Protein AF-A0A0S2MSF7-F1 (afdb_monomer_lite)

Structure (mmCIF, N/CA/C/O backbone):
data_AF-A0A0S2MSF7-F1
#
_entry.id   AF-A0A0S2MSF7-F1
#
loop_
_atom_site.group_PDB
_atom_site.id
_atom_site.type_symbol
_atom_site.label_atom_id
_atom_site.label_alt_id
_atom_site.label_comp_id
_atom_site.label_asym_id
_atom_site.label_entity_id
_atom_site.label_seq_id
_atom_site.pdbx_PDB_ins_code
_atom_site.Cartn_x
_atom_site.Cartn_y
_atom_site.Cartn_z
_atom_site.occupancy
_atom_site.B_iso_or_equiv
_atom_site.auth_seq_id
_atom_site.auth_comp_id
_atom_site.auth_asym_id
_a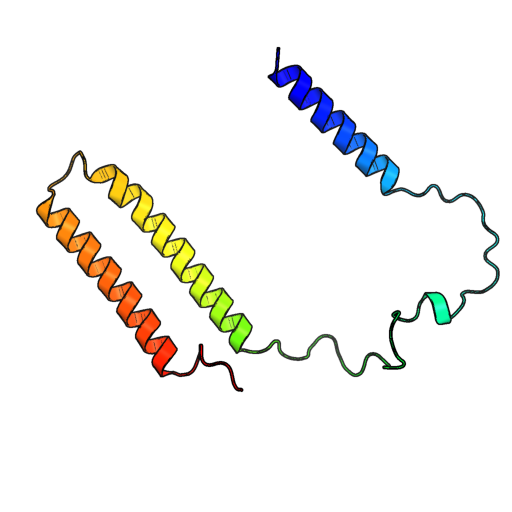tom_site.auth_atom_id
_atom_site.pdbx_PDB_model_num
ATOM 1 N N . MET A 1 1 ? 1.561 35.796 16.367 1.00 55.62 1 MET A N 1
ATOM 2 C CA . MET A 1 1 ? 2.509 36.550 15.513 1.00 55.62 1 MET A CA 1
ATOM 3 C C . MET A 1 1 ? 3.012 35.690 14.357 1.00 55.62 1 MET A C 1
ATOM 5 O O . MET A 1 1 ? 3.183 36.213 13.265 1.00 55.62 1 MET A O 1
ATOM 9 N N . ASP A 1 2 ? 3.163 34.381 14.556 1.00 64.19 2 ASP A N 1
ATOM 10 C CA . ASP A 1 2 ? 3.820 33.449 13.624 1.00 64.19 2 ASP A CA 1
ATOM 11 C C . ASP A 1 2 ? 3.113 33.283 12.276 1.00 64.19 2 ASP A C 1
ATOM 13 O O . ASP A 1 2 ? 3.766 33.242 11.239 1.00 64.19 2 ASP A O 1
ATOM 17 N N . ASN A 1 3 ? 1.777 33.284 12.258 1.00 58.38 3 ASN A N 1
ATOM 18 C CA . ASN A 1 3 ? 1.006 33.085 11.026 1.00 58.38 3 ASN A CA 1
ATOM 19 C C . ASN A 1 3 ? 1.194 34.246 10.022 1.00 58.38 3 ASN A C 1
ATOM 21 O O . ASN A 1 3 ? 1.330 34.032 8.823 1.00 58.38 3 ASN A O 1
ATOM 25 N N . TYR A 1 4 ? 1.325 35.485 10.512 1.00 72.56 4 TYR A N 1
ATOM 26 C CA . TYR A 1 4 ? 1.607 36.651 9.667 1.00 72.56 4 TYR A CA 1
ATOM 27 C C . TYR A 1 4 ? 3.016 36.599 9.056 1.00 72.56 4 TYR A C 1
ATOM 29 O O . TYR A 1 4 ? 3.185 36.906 7.878 1.00 72.56 4 TYR A O 1
ATOM 37 N N . TYR A 1 5 ? 4.022 36.162 9.822 1.00 70.44 5 TYR A N 1
ATOM 38 C CA . TYR A 1 5 ? 5.383 35.974 9.306 1.00 70.44 5 TYR A CA 1
ATOM 39 C C . TYR A 1 5 ? 5.466 34.818 8.306 1.00 70.44 5 TYR A C 1
ATOM 41 O O . TYR A 1 5 ? 6.174 34.933 7.306 1.00 70.44 5 TYR A O 1
ATOM 49 N N . LEU A 1 6 ? 4.702 33.745 8.525 1.00 69.25 6 LEU A N 1
ATOM 50 C CA . LEU A 1 6 ? 4.628 32.611 7.607 1.00 69.25 6 LEU A CA 1
ATOM 51 C C . LEU A 1 6 ? 3.996 33.017 6.268 1.00 69.25 6 LEU A C 1
ATOM 53 O O . LEU A 1 6 ? 4.569 32.753 5.212 1.00 69.25 6 LEU A O 1
ATOM 57 N N . ILE A 1 7 ? 2.875 33.745 6.309 1.00 71.06 7 ILE A N 1
ATOM 58 C CA . ILE A 1 7 ? 2.210 34.288 5.114 1.00 71.06 7 ILE A CA 1
ATOM 59 C C . ILE A 1 7 ? 3.130 35.279 4.387 1.00 71.06 7 ILE A C 1
ATOM 61 O O . ILE A 1 7 ? 3.256 35.223 3.164 1.00 71.06 7 ILE A O 1
ATOM 65 N N . LYS A 1 8 ? 3.837 36.147 5.122 1.00 73.50 8 LYS A N 1
ATOM 66 C CA . LYS A 1 8 ? 4.791 37.098 4.537 1.00 73.50 8 LYS A CA 1
ATOM 67 C C . LYS A 1 8 ? 5.964 36.382 3.853 1.00 73.50 8 LYS A C 1
ATOM 69 O O . LYS A 1 8 ? 6.317 36.751 2.738 1.00 73.50 8 LYS A O 1
ATOM 74 N N . ASN A 1 9 ? 6.515 35.329 4.460 1.00 70.56 9 ASN A N 1
ATOM 75 C CA . ASN A 1 9 ? 7.593 34.528 3.869 1.00 70.56 9 ASN A CA 1
ATOM 76 C C . ASN A 1 9 ? 7.138 33.730 2.638 1.00 70.56 9 ASN A C 1
ATOM 78 O O . ASN A 1 9 ? 7.893 33.624 1.672 1.00 70.56 9 ASN A O 1
ATOM 82 N N . LEU A 1 10 ? 5.905 33.215 2.631 1.00 76.31 10 LEU A N 1
ATOM 83 C CA . LEU A 1 10 ? 5.329 32.540 1.463 1.00 76.31 10 LEU A CA 1
ATOM 84 C C . LEU A 1 10 ? 5.124 33.505 0.292 1.00 76.31 10 LEU A C 1
ATOM 86 O O . LEU A 1 10 ? 5.506 33.187 -0.833 1.00 76.31 10 LEU A O 1
ATOM 90 N N . LEU A 1 11 ? 4.592 34.702 0.553 1.00 75.25 11 LEU A N 1
ATOM 91 C CA . LEU A 1 11 ? 4.407 35.725 -0.478 1.00 75.25 11 LEU A CA 1
ATOM 92 C C . LEU A 1 11 ? 5.744 36.223 -1.041 1.00 75.25 11 LEU A C 1
ATOM 94 O O . LEU A 1 11 ? 5.860 36.400 -2.252 1.00 75.25 11 LEU A O 1
ATOM 98 N N . ILE A 1 12 ? 6.762 36.389 -0.190 1.00 75.44 12 ILE A N 1
ATOM 99 C CA . ILE A 1 12 ? 8.116 36.769 -0.619 1.00 75.44 12 ILE A CA 1
ATOM 100 C C . ILE A 1 12 ? 8.741 35.671 -1.490 1.00 75.44 12 ILE A C 1
ATOM 102 O O . ILE A 1 12 ? 9.283 35.974 -2.552 1.00 75.44 12 ILE A O 1
ATOM 106 N N . ASN A 1 13 ? 8.627 34.397 -1.100 1.00 71.62 13 ASN A N 1
ATOM 107 C CA . ASN A 1 13 ? 9.138 33.287 -1.909 1.00 71.62 13 ASN A CA 1
ATOM 108 C C . ASN A 1 13 ? 8.404 33.153 -3.247 1.00 71.62 13 ASN A C 1
ATOM 110 O O . ASN A 1 13 ? 9.050 32.950 -4.273 1.00 71.62 13 ASN A O 1
ATOM 114 N N . TYR A 1 14 ? 7.083 33.330 -3.262 1.00 73.62 14 TYR A N 1
ATOM 115 C CA . TYR A 1 14 ? 6.297 33.312 -4.494 1.00 73.62 14 TYR A CA 1
ATOM 116 C C . TYR A 1 14 ? 6.706 34.447 -5.448 1.00 73.62 14 TYR A C 1
ATOM 118 O O . TYR A 1 14 ? 6.947 34.202 -6.630 1.00 73.62 14 TYR A O 1
ATOM 126 N N . TYR A 1 15 ? 6.880 35.671 -4.936 1.00 70.50 15 TYR A N 1
ATOM 127 C CA . TYR A 1 15 ? 7.348 36.813 -5.733 1.00 70.50 15 TYR A CA 1
ATOM 128 C C . TYR A 1 15 ? 8.786 36.645 -6.243 1.00 70.50 15 TYR A C 1
ATOM 130 O O . TYR A 1 15 ? 9.084 37.012 -7.382 1.00 70.50 15 TYR A O 1
ATOM 138 N N . ASN A 1 16 ? 9.678 36.073 -5.431 1.00 66.06 16 ASN A N 1
ATOM 139 C CA . ASN A 1 16 ? 11.051 35.783 -5.845 1.00 66.06 16 ASN A CA 1
ATOM 140 C C . ASN A 1 16 ? 11.093 34.701 -6.930 1.00 66.06 16 ASN A C 1
ATOM 142 O O . ASN A 1 16 ? 11.827 34.848 -7.904 1.00 66.06 16 ASN A O 1
ATOM 146 N N . CYS A 1 17 ? 10.264 33.661 -6.817 1.00 60.03 17 CYS A N 1
ATOM 147 C CA . CYS A 1 17 ? 10.162 32.603 -7.821 1.00 60.03 17 CYS A CA 1
ATOM 148 C C . CYS A 1 17 ? 9.533 33.113 -9.133 1.00 60.03 17 CYS A C 1
ATOM 150 O O . CYS A 1 17 ? 9.969 32.735 -10.220 1.00 60.03 17 CYS A O 1
ATOM 152 N N . TYR A 1 18 ? 8.568 34.036 -9.054 1.00 65.00 18 TYR A N 1
ATOM 153 C CA . TYR A 1 18 ? 7.987 34.688 -10.232 1.00 65.00 18 TYR A CA 1
ATOM 154 C C . TYR A 1 18 ? 9.013 35.556 -10.982 1.00 65.00 18 TYR A C 1
ATOM 156 O O . TYR A 1 18 ? 9.093 35.498 -12.207 1.00 65.00 18 TYR A O 1
ATOM 164 N N . ASN A 1 19 ? 9.854 36.306 -10.260 1.00 56.47 19 ASN A N 1
ATOM 165 C CA . ASN A 1 19 ? 10.929 37.098 -10.870 1.00 56.47 19 ASN A CA 1
ATOM 166 C C . ASN A 1 19 ? 12.079 36.241 -11.424 1.00 56.47 19 ASN A C 1
ATOM 168 O O . ASN A 1 19 ? 12.711 36.640 -12.398 1.00 56.47 19 ASN A O 1
ATOM 172 N N . TYR A 1 20 ? 12.334 35.057 -10.857 1.00 57.41 20 TYR A N 1
ATOM 173 C CA . TYR A 1 20 ? 13.366 34.143 -11.366 1.00 57.41 20 TYR A CA 1
ATOM 174 C C . TYR A 1 20 ? 12.963 33.451 -12.678 1.00 57.41 20 TYR A C 1
ATOM 176 O O . TYR A 1 20 ? 13.818 33.138 -13.503 1.00 57.41 20 TYR A O 1
ATOM 184 N N . ASN A 1 21 ? 11.661 33.237 -12.892 1.00 50.56 21 ASN A N 1
ATOM 185 C CA . ASN A 1 21 ? 11.132 32.529 -14.063 1.00 50.56 21 ASN A CA 1
ATOM 186 C C . ASN A 1 21 ? 10.785 33.439 -15.251 1.00 50.56 21 ASN A C 1
ATOM 188 O O . ASN A 1 21 ? 10.401 32.943 -16.310 1.00 50.56 21 ASN A O 1
ATOM 192 N N . HIS A 1 22 ? 10.946 34.756 -15.115 1.00 48.62 22 HIS A N 1
ATOM 193 C CA . HIS A 1 22 ? 10.801 35.691 -16.225 1.00 48.62 22 HIS A CA 1
ATOM 194 C C . HIS A 1 22 ? 12.147 36.370 -16.512 1.00 48.62 22 HIS A C 1
ATOM 196 O O . HIS A 1 22 ? 12.343 37.522 -16.116 1.00 48.62 22 HIS A O 1
ATOM 202 N N . PRO A 1 23 ? 13.090 35.702 -17.213 1.00 47.47 23 PRO A N 1
ATOM 203 C CA . PRO A 1 23 ? 14.260 36.388 -17.731 1.00 47.47 23 PRO A CA 1
ATOM 204 C C . PRO A 1 23 ? 13.752 37.481 -18.667 1.00 47.47 23 PRO A C 1
ATOM 206 O O . PRO A 1 23 ? 13.186 37.225 -19.735 1.00 47.47 23 PRO A O 1
ATOM 209 N N . SER A 1 24 ? 13.891 38.724 -18.220 1.00 43.03 24 SER A N 1
ATOM 210 C CA . SER A 1 24 ? 13.694 39.902 -19.038 1.00 43.03 24 SER A CA 1
ATOM 211 C C . SER A 1 24 ? 14.458 39.694 -20.344 1.00 43.03 24 SER A C 1
ATOM 213 O O . SER A 1 24 ? 15.676 39.535 -20.370 1.00 43.03 24 SER A O 1
ATOM 215 N N . LYS A 1 25 ? 13.700 39.651 -21.446 1.00 47.09 25 LYS A N 1
ATOM 216 C CA . LYS A 1 25 ? 14.182 39.829 -22.816 1.00 47.09 25 LYS A CA 1
ATOM 217 C C . LYS A 1 25 ? 15.000 41.119 -22.858 1.00 47.09 25 LYS A C 1
ATOM 219 O O . LYS A 1 25 ? 14.457 42.187 -23.125 1.00 47.09 25 LYS A O 1
ATOM 224 N N . PHE A 1 26 ? 16.292 41.030 -22.582 1.00 43.59 2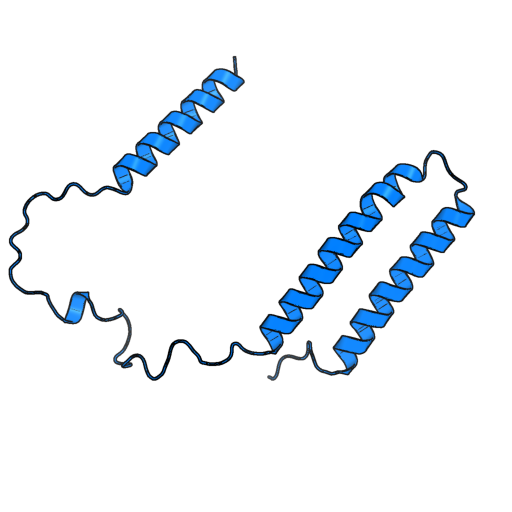6 PHE A N 1
ATOM 225 C CA . PHE A 1 26 ? 17.221 42.126 -22.777 1.00 43.59 26 PHE A CA 1
ATOM 226 C C . PHE A 1 26 ? 18.179 41.728 -23.895 1.00 43.59 26 PHE A C 1
ATOM 228 O O . PHE A 1 26 ? 18.851 40.704 -23.826 1.00 43.59 26 PHE A O 1
ATOM 235 N N . ASN A 1 27 ? 18.112 42.504 -24.976 1.00 39.22 27 ASN A N 1
ATOM 236 C CA . ASN A 1 27 ? 18.767 42.324 -26.268 1.00 39.22 27 ASN A CA 1
ATOM 237 C C . ASN A 1 27 ? 20.176 41.707 -26.194 1.00 39.22 27 ASN A C 1
ATOM 239 O O . ASN A 1 27 ? 21.166 42.427 -26.095 1.00 39.22 27 ASN A O 1
ATOM 243 N N . PHE A 1 28 ? 20.276 40.390 -26.376 1.00 40.09 28 PHE A N 1
ATOM 244 C CA . PHE A 1 28 ? 21.475 39.789 -26.948 1.00 40.09 28 PHE A CA 1
ATOM 245 C C . PHE A 1 28 ? 21.194 39.514 -28.421 1.00 40.09 28 PHE A C 1
ATOM 247 O O . PHE A 1 28 ? 20.166 38.941 -28.788 1.00 40.09 28 PHE A O 1
ATOM 254 N N . LYS A 1 29 ? 22.083 40.017 -29.269 1.00 35.25 29 LYS A N 1
ATOM 255 C CA . LYS A 1 29 ? 22.025 39.952 -30.726 1.00 35.25 29 LYS A CA 1
ATOM 256 C C . LYS A 1 29 ? 21.684 38.519 -31.161 1.00 35.25 29 LYS A C 1
ATOM 258 O O . LYS A 1 29 ? 22.448 37.596 -30.904 1.00 35.25 29 LYS A O 1
ATOM 263 N N . LYS A 1 30 ? 20.518 38.324 -31.792 1.00 49.66 30 LYS A N 1
ATOM 264 C CA . LYS A 1 30 ? 20.156 37.053 -32.437 1.00 49.66 30 LYS A CA 1
ATOM 265 C C . LYS A 1 30 ? 21.014 36.889 -33.685 1.00 49.66 30 LYS A C 1
ATOM 267 O O . LYS A 1 30 ? 20.584 37.213 -34.787 1.00 49.66 30 LYS A O 1
ATOM 272 N N . THR A 1 31 ? 22.240 36.431 -33.506 1.00 48.66 31 THR A N 1
ATOM 273 C CA . THR A 1 31 ? 23.076 35.943 -34.597 1.00 48.66 31 THR A CA 1
ATOM 274 C C . THR A 1 31 ? 23.259 34.456 -34.383 1.00 48.66 31 THR A C 1
ATOM 276 O O . THR A 1 31 ? 23.888 34.052 -33.415 1.00 48.66 31 THR A O 1
ATOM 279 N N . PHE A 1 32 ? 22.656 33.709 -35.307 1.00 48.75 32 PHE A N 1
ATOM 280 C CA . PHE A 1 32 ? 22.655 32.259 -35.447 1.00 48.75 32 PHE A CA 1
ATOM 281 C C . PHE A 1 32 ? 21.939 31.502 -34.325 1.00 48.75 32 PHE A C 1
ATOM 283 O O . PHE A 1 32 ? 22.384 31.390 -33.189 1.00 48.75 32 PHE A O 1
ATOM 290 N N . THR A 1 33 ? 20.781 30.948 -34.680 1.00 50.97 33 THR A N 1
ATOM 291 C CA . THR A 1 33 ? 20.273 29.723 -34.066 1.00 50.97 33 THR A CA 1
ATOM 292 C C . THR A 1 33 ? 21.350 28.652 -34.221 1.00 50.97 33 THR A C 1
ATOM 294 O O . THR A 1 33 ? 21.409 27.981 -35.251 1.00 50.97 33 THR A O 1
ATOM 297 N N . ASP A 1 34 ? 22.241 28.554 -33.237 1.00 52.47 34 ASP A N 1
ATOM 298 C CA . ASP A 1 34 ? 23.216 27.476 -33.159 1.00 52.47 34 ASP A CA 1
ATOM 299 C C . ASP A 1 34 ? 22.451 26.166 -33.004 1.00 52.47 34 ASP A C 1
ATOM 301 O O . ASP A 1 34 ? 21.788 25.923 -31.991 1.00 52.47 34 ASP A O 1
ATOM 305 N N . ARG A 1 35 ? 22.517 25.342 -34.051 1.00 57.19 35 ARG A N 1
ATOM 306 C CA . ARG A 1 35 ? 21.838 24.044 -34.163 1.00 57.19 35 ARG A CA 1
ATOM 307 C C . ARG A 1 35 ? 22.161 23.132 -32.973 1.00 57.19 35 ARG A C 1
ATOM 309 O O . ARG A 1 35 ? 21.290 22.404 -32.510 1.00 57.19 35 ARG A O 1
ATOM 316 N N . GLU A 1 36 ? 23.375 23.284 -32.451 1.00 54.62 36 GLU A N 1
ATOM 317 C CA . GLU A 1 36 ? 23.959 22.586 -31.302 1.00 54.62 36 GLU A CA 1
ATOM 318 C C . GLU A 1 36 ? 23.321 22.958 -29.950 1.00 54.62 36 GLU A C 1
ATOM 320 O O . GLU A 1 36 ? 23.437 22.214 -28.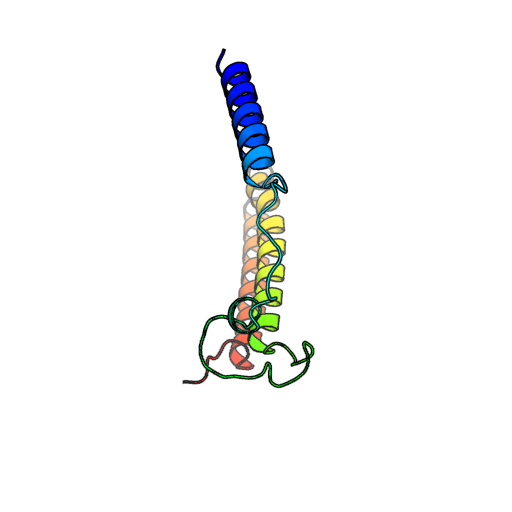981 1.00 54.62 36 GLU A O 1
ATOM 325 N N . LYS A 1 37 ? 22.648 24.115 -29.841 1.00 55.06 37 LYS A N 1
ATOM 326 C CA . LYS A 1 37 ? 22.037 24.572 -28.576 1.00 55.06 37 LYS A CA 1
ATOM 327 C C . LYS A 1 37 ? 20.561 24.188 -28.453 1.00 55.06 37 LYS A C 1
ATOM 329 O O . LYS A 1 37 ? 20.005 24.220 -27.359 1.00 55.06 37 LYS A O 1
ATOM 334 N N . SER A 1 38 ? 19.933 23.853 -29.580 1.00 58.88 38 SER A N 1
ATOM 335 C CA . SER A 1 38 ? 18.565 23.326 -29.669 1.00 58.88 38 SER A CA 1
ATOM 336 C C . SER A 1 38 ? 18.513 21.807 -29.836 1.00 58.88 38 SER A C 1
ATOM 338 O O . SER A 1 38 ? 17.427 21.233 -29.804 1.00 58.88 38 SER A O 1
ATOM 340 N N . SER A 1 39 ? 19.657 21.158 -30.053 1.00 59.84 39 SER A N 1
ATOM 341 C CA . SER A 1 39 ? 19.759 19.704 -30.015 1.00 59.84 39 SER A CA 1
ATOM 342 C C . SER A 1 39 ? 19.748 19.220 -28.562 1.00 59.84 39 SER A C 1
ATOM 344 O O . SER A 1 39 ? 20.354 19.872 -27.708 1.00 59.84 39 SER A O 1
ATOM 346 N N . PRO A 1 40 ? 19.084 18.093 -28.253 1.00 57.78 40 PRO A N 1
ATOM 347 C CA . PRO A 1 40 ? 19.180 17.481 -26.935 1.00 57.78 40 PRO A CA 1
ATOM 348 C C . PRO A 1 40 ? 20.654 17.241 -26.593 1.00 57.78 40 PRO A C 1
ATOM 350 O O . PRO A 1 40 ? 21.382 16.614 -27.363 1.00 57.78 40 PRO A O 1
ATOM 353 N N . PHE A 1 41 ? 21.105 17.770 -25.456 1.00 55.81 41 PHE A N 1
ATOM 354 C CA . PHE A 1 41 ? 22.436 17.480 -24.937 1.00 55.81 41 PHE A CA 1
ATOM 355 C C . PHE A 1 41 ? 22.432 16.060 -24.382 1.00 55.81 41 PHE A C 1
ATOM 357 O O . PHE A 1 41 ? 22.052 15.849 -23.239 1.00 55.81 41 PHE A O 1
ATOM 364 N N . GLU A 1 42 ? 22.768 15.102 -25.237 1.00 58.25 42 GLU A N 1
ATOM 365 C CA . GLU A 1 42 ? 23.766 14.057 -25.000 1.00 58.25 42 GLU A CA 1
ATOM 366 C C . GLU A 1 42 ? 23.669 13.012 -26.117 1.00 58.25 42 GLU A C 1
ATOM 368 O O . GLU A 1 42 ? 22.654 12.350 -26.300 1.00 58.25 42 GLU A O 1
ATOM 373 N N . CYS A 1 43 ? 24.781 12.884 -26.847 1.00 63.00 43 CYS A N 1
ATOM 374 C CA . CYS A 1 43 ? 25.108 11.796 -27.763 1.00 63.00 43 CYS A CA 1
ATOM 375 C C . CYS A 1 43 ? 24.129 11.580 -28.929 1.00 63.00 43 CYS A C 1
ATOM 377 O O . CYS A 1 43 ? 23.259 10.740 -28.814 1.00 63.00 43 CYS A O 1
ATOM 379 N N . GLY A 1 44 ? 24.316 12.281 -30.060 1.00 55.56 44 GLY A N 1
ATOM 380 C CA . GLY A 1 44 ? 24.150 11.781 -31.448 1.00 55.56 44 GLY A CA 1
ATOM 381 C C . GLY A 1 44 ? 22.937 10.925 -31.860 1.00 55.56 44 GLY A C 1
ATOM 382 O O . GLY A 1 44 ? 22.939 10.388 -32.966 1.00 55.56 44 GLY A O 1
ATOM 383 N N . PHE A 1 45 ? 21.919 10.770 -31.024 1.00 49.19 45 PHE A N 1
ATOM 384 C CA . PHE A 1 45 ? 20.706 10.037 -31.310 1.00 49.19 45 PHE A CA 1
ATOM 385 C C . PHE A 1 45 ? 19.697 11.052 -31.822 1.00 49.19 45 PHE A C 1
ATOM 387 O O . PHE A 1 45 ? 19.162 11.863 -31.065 1.00 49.19 45 PHE A O 1
ATOM 394 N N . ASP A 1 46 ? 19.411 10.995 -33.123 1.00 59.09 46 ASP A N 1
ATOM 395 C CA . ASP A 1 46 ? 18.148 11.525 -33.626 1.00 59.09 46 ASP A CA 1
ATOM 396 C C . ASP A 1 46 ? 17.022 10.955 -32.748 1.00 59.09 46 ASP A C 1
ATOM 398 O O . ASP A 1 46 ? 17.091 9.764 -32.415 1.00 59.09 46 ASP A O 1
ATOM 402 N N . PRO A 1 47 ? 15.997 11.740 -32.356 1.00 54.59 47 PRO A N 1
ATOM 403 C CA . PRO A 1 47 ? 14.849 11.218 -31.626 1.00 54.59 47 PRO A CA 1
ATOM 404 C C . PRO A 1 47 ? 14.158 10.180 -32.511 1.00 54.59 47 PRO A C 1
ATOM 406 O O . PRO A 1 47 ? 13.300 10.482 -33.345 1.00 54.59 47 PRO A O 1
ATOM 409 N N . LYS A 1 48 ? 14.603 8.931 -32.389 1.00 51.06 48 LYS A N 1
ATOM 410 C CA . LYS A 1 48 ? 14.144 7.844 -33.225 1.00 51.06 48 LYS A CA 1
ATOM 411 C C . LYS A 1 48 ? 12.788 7.444 -32.680 1.00 51.06 48 LYS A C 1
ATOM 413 O O . LYS A 1 48 ? 12.678 6.782 -31.655 1.00 51.06 48 LYS A O 1
ATOM 418 N N . SER A 1 49 ? 11.781 7.822 -33.457 1.00 53.72 49 SER A N 1
ATOM 419 C CA . SER A 1 49 ? 10.396 7.361 -33.428 1.00 53.72 49 SER A CA 1
ATOM 420 C C . SER A 1 49 ? 9.467 7.983 -32.375 1.00 53.72 49 SER A C 1
ATOM 422 O O . SER A 1 49 ? 9.806 8.187 -31.219 1.00 53.72 49 SER A O 1
ATOM 424 N N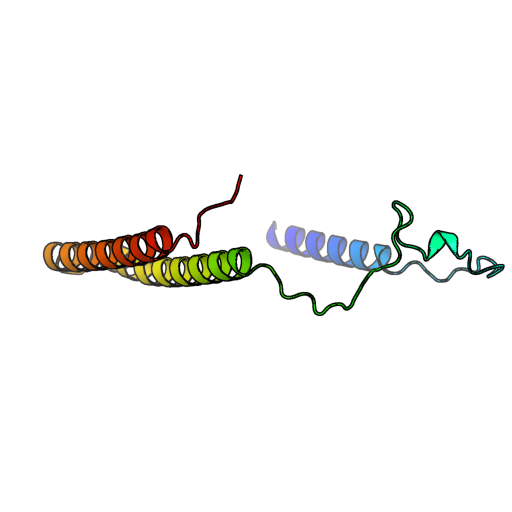 . SER A 1 50 ? 8.274 8.319 -32.876 1.00 62.06 50 SER A N 1
ATOM 425 C CA . SER A 1 50 ? 7.059 8.839 -32.238 1.00 62.06 50 SER A CA 1
ATOM 426 C C . SER A 1 50 ? 6.975 8.818 -30.707 1.00 62.06 50 SER A C 1
ATOM 428 O O . SER A 1 50 ? 7.171 7.776 -30.094 1.00 62.06 50 SER A O 1
ATOM 430 N N . ALA A 1 51 ? 6.417 9.886 -30.124 1.00 61.22 51 ALA A N 1
ATOM 431 C CA . ALA A 1 51 ? 5.930 9.972 -28.734 1.00 61.22 51 ALA A CA 1
ATOM 432 C C . ALA A 1 51 ? 4.797 8.971 -28.366 1.00 61.22 51 ALA A C 1
ATOM 434 O O . ALA A 1 51 ? 4.042 9.196 -27.426 1.00 61.22 51 ALA A O 1
ATOM 435 N N . ARG A 1 52 ? 4.629 7.896 -29.147 1.00 60.72 52 ARG A N 1
ATOM 436 C CA . ARG A 1 52 ? 3.595 6.858 -29.048 1.00 60.72 52 ARG A CA 1
ATOM 437 C C . ARG A 1 52 ? 4.186 5.455 -28.875 1.00 60.72 52 ARG A C 1
ATOM 439 O O . ARG A 1 52 ? 3.527 4.482 -29.230 1.00 60.72 52 ARG A O 1
ATOM 446 N N . LEU A 1 53 ? 5.419 5.321 -28.385 1.00 61.78 53 LEU A N 1
ATOM 447 C CA . LEU A 1 53 ? 5.856 4.006 -27.919 1.00 61.78 53 LEU A CA 1
ATOM 448 C C . LEU A 1 53 ? 4.990 3.629 -26.711 1.00 61.78 53 LEU A C 1
ATOM 450 O O . LEU A 1 53 ? 4.892 4.434 -25.781 1.00 61.78 53 LEU A O 1
ATOM 454 N N . PRO A 1 54 ? 4.318 2.464 -26.732 1.00 58.16 54 PRO A N 1
ATOM 455 C CA . PRO A 1 54 ? 3.519 2.041 -25.600 1.00 58.16 54 PRO A CA 1
ATOM 456 C C . PRO A 1 54 ? 4.448 1.929 -24.394 1.00 58.16 54 PRO A C 1
ATOM 458 O O . PRO A 1 54 ? 5.461 1.230 -24.422 1.00 58.16 54 PRO A O 1
ATOM 461 N N . PHE A 1 55 ? 4.115 2.689 -23.356 1.00 65.06 55 PHE A N 1
ATOM 462 C CA . PHE A 1 55 ? 4.743 2.593 -22.050 1.00 65.06 55 PHE A CA 1
ATOM 463 C C . PHE A 1 55 ? 4.722 1.131 -21.583 1.00 65.06 55 PHE A C 1
ATOM 465 O O . PHE A 1 55 ? 3.758 0.413 -21.856 1.00 65.06 55 PHE A O 1
ATOM 472 N N . SER A 1 56 ? 5.789 0.676 -20.917 1.00 78.56 56 SER A N 1
ATOM 473 C CA . SER A 1 56 ? 5.875 -0.716 -20.463 1.00 78.56 56 SER A CA 1
ATOM 474 C C . SER A 1 56 ? 4.671 -1.058 -19.583 1.00 78.56 56 SER A C 1
ATOM 476 O O . SER A 1 56 ? 4.378 -0.360 -18.609 1.00 78.56 56 SER A O 1
ATOM 478 N N . LEU A 1 57 ? 3.981 -2.148 -19.931 1.00 81.19 57 LEU A N 1
ATOM 479 C CA . LEU A 1 57 ? 2.796 -2.634 -19.219 1.00 81.19 57 LEU A CA 1
ATOM 480 C C . LEU A 1 57 ? 3.077 -2.888 -17.730 1.00 81.19 57 LEU A C 1
ATOM 482 O O . LEU A 1 57 ? 2.174 -2.746 -16.912 1.00 81.19 57 LEU A O 1
ATOM 486 N N . HIS A 1 58 ? 4.329 -3.176 -17.362 1.00 82.88 58 HIS A N 1
ATOM 487 C CA . HIS A 1 58 ? 4.734 -3.389 -15.970 1.00 82.88 58 HIS A CA 1
ATOM 488 C C . HIS A 1 58 ? 4.547 -2.127 -15.124 1.00 82.88 58 HIS A C 1
ATOM 490 O O . HIS A 1 58 ? 3.960 -2.173 -14.047 1.00 82.88 58 HIS A O 1
ATOM 496 N N . PHE A 1 59 ? 4.998 -0.972 -15.618 1.00 83.44 59 PHE A N 1
ATOM 497 C CA . PHE A 1 59 ? 4.856 0.282 -14.877 1.00 83.44 59 PHE A CA 1
ATOM 498 C C . PHE A 1 59 ? 3.395 0.727 -14.779 1.00 83.44 59 PHE A C 1
ATOM 500 O O . PHE A 1 59 ? 2.994 1.308 -13.772 1.00 83.44 59 PHE A O 1
ATOM 507 N N . PHE A 1 60 ? 2.590 0.433 -15.804 1.00 86.69 60 PHE A N 1
ATOM 508 C CA . PHE A 1 60 ? 1.147 0.652 -15.748 1.00 86.69 60 PHE A CA 1
ATOM 509 C C . PHE A 1 60 ? 0.498 -0.203 -14.652 1.00 86.69 60 PHE A C 1
ATOM 511 O O . PHE A 1 60 ? -0.287 0.309 -13.856 1.00 86.69 60 PHE A O 1
ATOM 518 N N . LEU A 1 61 ? 0.864 -1.481 -14.563 1.00 87.75 61 LEU A N 1
ATOM 519 C CA . LEU A 1 61 ? 0.280 -2.387 -13.584 1.00 87.75 61 LEU A CA 1
ATOM 520 C C . LEU A 1 61 ? 0.665 -2.028 -12.144 1.00 87.75 61 LEU A C 1
ATOM 522 O O . LEU A 1 61 ? -0.195 -2.018 -11.267 1.00 87.75 61 LEU A O 1
ATOM 526 N N . ILE A 1 62 ? 1.923 -1.638 -11.910 1.00 89.44 62 ILE A N 1
ATOM 527 C CA . ILE A 1 62 ? 2.375 -1.129 -10.605 1.00 89.44 62 ILE A CA 1
ATOM 528 C C . ILE A 1 62 ? 1.558 0.107 -10.195 1.00 89.44 62 ILE A C 1
ATOM 530 O O . ILE A 1 62 ? 1.159 0.215 -9.037 1.00 89.44 62 ILE A O 1
ATOM 534 N N . ALA A 1 63 ? 1.259 1.014 -11.133 1.00 91.44 63 ALA A N 1
ATOM 535 C CA . ALA A 1 63 ? 0.444 2.198 -10.854 1.00 91.44 63 ALA A CA 1
ATOM 536 C C . ALA A 1 63 ? -1.008 1.844 -10.490 1.00 91.44 63 ALA A C 1
ATOM 538 O O . ALA A 1 63 ? -1.571 2.443 -9.575 1.00 91.44 63 ALA A O 1
ATOM 539 N N . VAL A 1 64 ? -1.605 0.855 -11.163 1.00 91.81 64 VAL A N 1
ATOM 540 C CA . VAL A 1 64 ? -2.956 0.365 -10.839 1.00 91.81 64 VAL A CA 1
ATOM 541 C C . VAL A 1 64 ? -2.981 -0.308 -9.466 1.00 91.81 64 VAL A C 1
ATOM 543 O O . VAL A 1 64 ? -3.857 -0.005 -8.660 1.00 91.81 64 VAL A O 1
ATOM 546 N N . ILE A 1 65 ? -2.002 -1.165 -9.167 1.00 92.19 65 ILE A N 1
ATOM 547 C CA . ILE A 1 65 ? -1.875 -1.829 -7.862 1.00 92.19 65 ILE A CA 1
ATOM 548 C C . ILE A 1 65 ? -1.703 -0.789 -6.744 1.00 92.19 65 ILE A C 1
ATOM 550 O O . ILE A 1 65 ? -2.383 -0.870 -5.723 1.00 92.19 65 ILE A O 1
ATOM 554 N N . PHE A 1 66 ? -0.857 0.225 -6.949 1.00 92.12 66 PHE A N 1
ATOM 555 C CA . PHE A 1 66 ? -0.690 1.334 -6.005 1.00 92.12 66 PHE A CA 1
ATOM 556 C C . PHE A 1 66 ? -1.998 2.103 -5.776 1.00 92.12 66 PHE A C 1
ATOM 558 O O . PHE A 1 66 ? -2.356 2.361 -4.630 1.00 92.12 66 PHE A O 1
ATOM 565 N N . LEU A 1 67 ? -2.735 2.419 -6.846 1.00 94.38 67 LEU A N 1
ATOM 566 C CA . LEU A 1 67 ? -4.015 3.122 -6.754 1.00 94.38 67 LEU A CA 1
ATOM 567 C C . LEU A 1 67 ? -5.054 2.319 -5.964 1.00 94.38 67 LEU A C 1
ATOM 569 O O . LEU A 1 67 ? -5.758 2.885 -5.131 1.00 94.38 67 LEU A O 1
ATOM 573 N N . ILE A 1 68 ? -5.140 1.008 -6.204 1.00 94.25 68 ILE A N 1
ATOM 574 C CA . ILE A 1 68 ? -6.049 0.124 -5.465 1.00 94.25 68 ILE A CA 1
ATOM 575 C C . ILE A 1 68 ? -5.664 0.115 -3.984 1.00 94.25 68 ILE A C 1
ATOM 577 O O . ILE A 1 68 ? -6.512 0.376 -3.136 1.00 94.25 68 ILE A O 1
ATOM 581 N N . PHE A 1 69 ? -4.389 -0.106 -3.657 1.00 93.62 69 PHE A N 1
ATOM 582 C CA . PHE A 1 69 ? -3.957 -0.117 -2.260 1.00 93.62 69 PHE A CA 1
ATOM 583 C C . PHE A 1 69 ? -4.188 1.214 -1.538 1.00 93.62 69 PHE A C 1
ATOM 585 O O . PHE A 1 69 ? -4.578 1.199 -0.373 1.00 93.62 69 PHE A O 1
ATOM 592 N N . ASP A 1 70 ? -4.000 2.353 -2.202 1.00 95.00 70 ASP A N 1
ATOM 593 C CA . ASP A 1 70 ? -4.239 3.674 -1.606 1.00 95.00 70 ASP A CA 1
ATOM 594 C C . ASP A 1 70 ? -5.725 3.896 -1.254 1.00 95.00 70 ASP A C 1
ATOM 596 O O . ASP A 1 70 ? -6.073 4.350 -0.155 1.00 95.00 70 ASP A O 1
ATOM 600 N N . VAL A 1 71 ? -6.631 3.478 -2.146 1.00 95.75 71 VAL A N 1
ATOM 601 C CA . VAL A 1 71 ? -8.083 3.510 -1.896 1.00 95.75 71 VAL A CA 1
ATOM 602 C C . VAL A 1 71 ? -8.464 2.600 -0.724 1.00 95.75 71 VAL A C 1
ATOM 604 O O . VAL A 1 71 ? -9.235 3.001 0.150 1.00 95.75 71 VAL A O 1
ATOM 607 N N . GLU A 1 72 ? -7.895 1.400 -0.658 1.00 93.69 72 GLU A N 1
ATOM 608 C CA . GLU A 1 72 ? -8.228 0.409 0.371 1.00 93.69 72 GLU A CA 1
ATOM 609 C C . GLU A 1 72 ? -7.717 0.829 1.763 1.00 93.69 72 GLU A C 1
ATOM 611 O O . GLU A 1 72 ? -8.420 0.672 2.767 1.00 93.69 72 GLU A O 1
ATOM 616 N N . ILE A 1 73 ? -6.536 1.454 1.848 1.00 93.00 73 ILE A N 1
ATOM 617 C CA . ILE A 1 73 ? -6.038 2.047 3.102 1.00 93.00 73 ILE A CA 1
ATOM 618 C C . ILE A 1 73 ? -6.918 3.221 3.544 1.00 93.00 73 ILE A C 1
ATOM 620 O O . ILE A 1 73 ? -7.222 3.353 4.736 1.00 93.00 73 ILE A O 1
ATOM 624 N N . THR A 1 74 ? -7.385 4.042 2.602 1.00 94.69 74 THR A N 1
ATOM 625 C CA . THR A 1 74 ? -8.311 5.142 2.906 1.00 94.69 74 THR A CA 1
ATOM 626 C C . THR A 1 74 ? -9.630 4.626 3.496 1.00 94.69 74 THR A C 1
ATOM 628 O O . THR A 1 74 ? -10.168 5.242 4.418 1.00 94.69 74 THR A O 1
ATOM 631 N N . LEU A 1 75 ? -10.126 3.472 3.035 1.00 91.75 75 LEU A N 1
ATOM 632 C CA . LEU A 1 75 ? -11.314 2.806 3.588 1.00 91.75 75 LEU A CA 1
ATOM 633 C C . LEU A 1 75 ? -11.068 2.185 4.975 1.00 91.75 75 LEU A C 1
ATOM 635 O O . LEU A 1 75 ? -11.968 2.195 5.819 1.00 91.75 75 LEU A O 1
ATOM 639 N N . LEU A 1 76 ? -9.855 1.699 5.254 1.00 91.81 76 LEU A N 1
ATOM 640 C CA . LEU A 1 76 ? -9.488 1.152 6.568 1.00 91.81 76 LEU A CA 1
ATOM 641 C C . LEU A 1 76 ? -9.391 2.217 7.671 1.00 91.81 76 LEU A C 1
ATOM 643 O O . LEU A 1 76 ? -9.659 1.923 8.839 1.00 91.81 76 LEU A O 1
ATOM 647 N N . PHE A 1 77 ? -9.045 3.458 7.333 1.00 90.12 77 PHE A N 1
ATOM 648 C CA . PHE A 1 77 ? -8.877 4.536 8.312 1.00 90.12 77 PHE A CA 1
ATOM 649 C C . PHE A 1 77 ? -10.137 4.849 9.159 1.00 90.12 77 PHE A C 1
ATOM 651 O O . PHE A 1 77 ? -10.051 4.802 10.392 1.00 90.12 77 PHE A O 1
ATOM 658 N N . PRO A 1 78 ? -11.324 5.128 8.576 1.00 86.50 78 PRO A N 1
ATOM 659 C CA . PRO A 1 78 ? -12.544 5.400 9.346 1.00 86.50 78 PRO A CA 1
ATOM 660 C C . PRO A 1 78 ? -13.039 4.180 10.127 1.00 86.50 78 PRO A C 1
ATOM 662 O O . PRO A 1 78 ? -13.633 4.326 11.200 1.00 86.50 78 PRO A O 1
ATOM 665 N N . ILE A 1 79 ? -12.760 2.979 9.611 1.00 85.25 79 ILE A N 1
ATOM 666 C CA . ILE A 1 79 ? -13.019 1.721 10.302 1.00 85.25 79 ILE A CA 1
ATOM 667 C C . ILE A 1 79 ? -12.245 1.765 11.625 1.00 85.25 79 ILE A C 1
ATOM 669 O O . ILE A 1 79 ? -12.884 1.761 12.678 1.00 85.25 79 ILE A O 1
ATOM 673 N N . ILE A 1 80 ? -10.914 1.923 11.621 1.00 85.81 80 ILE A N 1
ATOM 674 C CA . ILE A 1 80 ? -10.074 1.927 12.843 1.00 85.81 80 ILE A CA 1
ATOM 675 C C . ILE A 1 80 ? -10.555 2.946 13.893 1.00 85.81 80 ILE A C 1
ATOM 677 O O . ILE A 1 80 ? -10.578 2.653 15.091 1.00 85.81 80 ILE A O 1
ATOM 681 N N . LEU 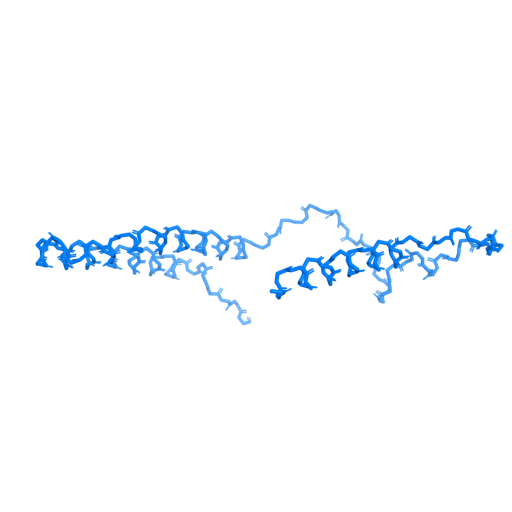A 1 81 ? -10.991 4.130 13.460 1.00 86.62 81 LEU A N 1
ATOM 682 C CA . LEU A 1 81 ? -11.532 5.155 14.361 1.00 86.62 81 LEU A CA 1
ATOM 683 C C . LEU A 1 81 ? -12.828 4.713 15.070 1.00 86.62 81 LEU A C 1
ATOM 685 O O . LEU A 1 81 ? -13.084 5.128 16.203 1.00 86.62 81 LEU A O 1
ATOM 689 N N . SER A 1 82 ? -13.611 3.833 14.444 1.00 84.56 82 SER A N 1
ATOM 690 C CA . SER A 1 82 ? -14.910 3.341 14.930 1.00 84.56 82 SER A CA 1
ATOM 691 C C . SER A 1 82 ? -14.811 2.136 15.886 1.00 84.56 82 SER A C 1
ATOM 693 O O . SER A 1 82 ? -15.831 1.660 16.393 1.00 84.56 82 SER A O 1
ATOM 695 N N . ILE A 1 83 ? -13.597 1.657 16.198 1.00 81.00 83 ILE A N 1
ATOM 696 C CA . ILE A 1 83 ? -13.361 0.540 17.141 1.00 81.00 83 ILE A CA 1
ATOM 697 C C . ILE A 1 83 ? -13.901 0.859 18.538 1.00 81.00 83 ILE A C 1
ATOM 699 O O . ILE A 1 83 ? -14.374 -0.023 19.249 1.00 81.00 83 ILE A O 1
ATOM 703 N N . LYS A 1 84 ? -13.842 2.131 18.947 1.00 75.88 84 LYS A N 1
ATOM 704 C CA . LYS A 1 84 ? -14.173 2.542 20.319 1.00 75.88 84 LYS A CA 1
ATOM 705 C C . LYS A 1 84 ? -15.659 2.429 20.663 1.00 75.88 84 LYS A C 1
ATOM 707 O O . LYS A 1 84 ? -15.992 2.426 21.842 1.00 75.88 84 LYS A O 1
ATOM 712 N N . THR A 1 85 ? -16.542 2.384 19.667 1.00 77.69 85 THR A N 1
ATOM 713 C CA . THR A 1 85 ? -17.997 2.496 19.863 1.00 77.69 85 THR A CA 1
ATOM 714 C C . THR A 1 85 ? -18.769 1.235 19.485 1.00 77.69 85 THR A C 1
ATOM 716 O O . THR A 1 85 ? -19.953 1.139 19.798 1.00 77.69 85 THR A O 1
ATOM 719 N N . SER A 1 86 ? -18.132 0.272 18.817 1.00 78.62 86 SER A N 1
ATOM 720 C CA . SER A 1 86 ? -18.792 -0.883 18.202 1.00 78.62 86 SER A CA 1
ATOM 721 C C . SER A 1 86 ? -18.336 -2.222 18.799 1.00 78.62 86 SER A C 1
ATOM 723 O O . SER A 1 86 ? -17.396 -2.289 19.590 1.00 78.62 86 SER A O 1
ATOM 725 N N . ASN A 1 87 ? -19.027 -3.313 18.441 1.00 85.06 87 ASN A N 1
ATOM 726 C CA . ASN A 1 87 ? -18.664 -4.663 18.875 1.00 85.06 87 ASN A CA 1
ATOM 727 C C . ASN A 1 87 ? -17.271 -5.050 18.357 1.00 85.06 87 ASN A C 1
ATOM 729 O O . ASN A 1 87 ? -17.096 -5.328 17.170 1.00 85.06 87 ASN A O 1
ATOM 733 N N . ILE A 1 88 ? -16.311 -5.150 19.278 1.00 84.69 88 ILE A N 1
ATOM 734 C CA . ILE A 1 88 ? -14.906 -5.485 19.004 1.00 84.69 88 ILE A CA 1
ATOM 735 C C . ILE A 1 88 ? -14.760 -6.776 18.182 1.00 84.69 88 ILE A C 1
ATOM 737 O O . ILE A 1 88 ? -13.967 -6.826 17.247 1.00 84.69 88 ILE A O 1
ATOM 741 N N . THR A 1 89 ? -15.542 -7.816 18.478 1.00 86.81 89 THR A N 1
ATOM 742 C CA . THR A 1 89 ? -15.455 -9.114 17.786 1.00 86.81 89 THR A CA 1
ATOM 743 C C . THR A 1 89 ? -15.902 -9.042 16.327 1.00 86.81 89 THR A C 1
ATOM 745 O O . THR A 1 89 ? -15.190 -9.518 15.446 1.00 86.81 89 THR A O 1
ATOM 748 N N . ALA A 1 90 ? -17.047 -8.412 16.054 1.00 86.88 90 ALA A N 1
ATOM 749 C CA . ALA A 1 90 ? -17.546 -8.211 14.693 1.00 86.88 90 ALA A CA 1
ATOM 750 C C . ALA A 1 90 ? -16.563 -7.372 13.868 1.00 86.88 90 ALA A C 1
ATOM 752 O O . ALA A 1 90 ? -16.288 -7.671 12.708 1.00 86.88 90 ALA A O 1
ATOM 753 N N . PHE A 1 91 ? -15.977 -6.364 14.505 1.00 88.19 91 PHE A N 1
ATOM 754 C CA . PHE A 1 91 ? -14.992 -5.495 13.897 1.00 88.19 91 PHE A CA 1
ATOM 755 C C . PHE A 1 91 ? -13.702 -6.239 13.510 1.00 88.19 91 PHE A C 1
ATOM 757 O O . PHE A 1 91 ? -13.210 -6.084 12.392 1.00 88.19 91 PHE A O 1
ATOM 764 N N . PHE A 1 92 ? -13.186 -7.099 14.396 1.00 88.75 92 PHE A N 1
ATOM 765 C CA . PHE A 1 92 ? -12.036 -7.956 14.092 1.00 88.75 92 PHE A CA 1
ATOM 766 C C . PHE A 1 92 ? -12.302 -8.892 12.911 1.00 88.75 92 PHE A C 1
ATOM 768 O O . PHE A 1 92 ? -11.419 -9.064 12.075 1.00 88.75 92 PHE A O 1
ATOM 775 N N . ILE A 1 93 ? -13.506 -9.462 12.809 1.00 91.31 93 ILE A N 1
ATOM 776 C CA . ILE A 1 93 ? -13.877 -10.326 11.679 1.00 91.31 93 ILE A CA 1
ATOM 777 C C . ILE A 1 93 ? -13.859 -9.528 10.371 1.00 91.31 93 ILE A C 1
ATOM 779 O O . ILE A 1 93 ? -13.242 -9.974 9.407 1.00 91.31 93 ILE A O 1
ATOM 783 N N . VAL A 1 94 ? -14.468 -8.337 10.348 1.00 91.38 94 VAL A N 1
ATOM 784 C CA . VAL A 1 94 ? -14.491 -7.474 9.153 1.00 91.38 94 VAL A CA 1
ATOM 785 C C . VAL A 1 94 ? -13.072 -7.092 8.729 1.00 91.38 94 VAL A C 1
ATOM 787 O O . VAL A 1 94 ? -12.710 -7.310 7.573 1.00 91.38 94 VAL A O 1
ATOM 790 N N . LEU A 1 95 ? -12.238 -6.617 9.661 1.00 91.31 95 LEU A N 1
ATOM 791 C CA . LEU A 1 95 ? -10.829 -6.312 9.388 1.00 91.31 95 LEU A CA 1
ATOM 792 C C . LEU A 1 95 ? -10.085 -7.514 8.799 1.00 91.31 95 LEU A C 1
ATOM 794 O O . LEU A 1 95 ? -9.375 -7.380 7.807 1.00 91.31 95 LEU A O 1
ATOM 798 N N . LEU A 1 96 ? -10.255 -8.693 9.394 1.00 92.31 96 LEU A N 1
ATOM 799 C CA . LEU A 1 96 ? -9.540 -9.894 8.978 1.00 92.31 96 LEU A CA 1
ATOM 800 C C . LEU A 1 96 ? -9.986 -10.351 7.583 1.00 92.31 96 LEU A C 1
ATOM 802 O O . LEU A 1 96 ? -9.139 -10.666 6.748 1.00 92.31 96 LEU A O 1
ATOM 806 N N . THR A 1 97 ? -11.289 -10.309 7.289 1.00 92.94 97 THR A N 1
ATOM 807 C CA . THR A 1 97 ? -11.795 -10.593 5.936 1.00 92.94 97 THR A CA 1
ATOM 808 C C . THR A 1 97 ? -11.254 -9.610 4.901 1.00 92.94 97 THR A C 1
ATOM 810 O O . THR A 1 97 ? -10.850 -10.029 3.819 1.00 92.94 97 THR A O 1
ATOM 813 N N . PHE A 1 98 ? -11.162 -8.327 5.251 1.00 92.19 98 PHE A N 1
ATOM 814 C CA . PHE A 1 98 ? -10.657 -7.285 4.363 1.00 92.19 98 PHE A CA 1
ATOM 815 C C . PHE A 1 98 ? -9.169 -7.480 4.034 1.00 92.19 98 PHE A C 1
ATOM 817 O O . PHE A 1 98 ? -8.775 -7.455 2.870 1.00 92.19 98 PHE A O 1
ATOM 824 N N . ILE A 1 99 ? -8.346 -7.782 5.045 1.00 92.94 99 ILE A N 1
ATOM 825 C CA . ILE A 1 99 ? -6.918 -8.072 4.853 1.00 92.94 99 ILE A CA 1
ATOM 826 C C . ILE A 1 99 ? -6.703 -9.343 4.018 1.00 92.94 99 ILE A C 1
ATOM 828 O O . ILE A 1 99 ? -5.820 -9.362 3.162 1.00 92.94 99 ILE A O 1
ATOM 832 N N . ILE A 1 100 ? -7.510 -10.393 4.213 1.00 95.62 100 ILE A N 1
ATOM 833 C CA . ILE A 1 100 ? -7.409 -11.616 3.398 1.00 95.62 100 ILE A CA 1
ATOM 834 C C . ILE A 1 100 ? -7.670 -11.318 1.919 1.00 95.62 100 ILE A C 1
ATOM 836 O O . ILE A 1 100 ? -6.933 -11.820 1.071 1.00 95.62 100 ILE A O 1
ATOM 840 N N . ILE A 1 101 ? -8.681 -10.506 1.601 1.00 94.62 101 ILE A N 1
ATOM 841 C CA . ILE A 1 101 ? -9.014 -10.155 0.213 1.00 94.62 101 ILE A CA 1
ATOM 842 C C . ILE A 1 101 ? -7.851 -9.402 -0.447 1.00 94.62 101 ILE A C 1
ATOM 844 O O . ILE A 1 101 ? -7.450 -9.763 -1.555 1.00 94.62 101 ILE A O 1
ATOM 848 N N . LEU A 1 102 ? -7.250 -8.432 0.254 1.00 92.00 102 LEU A N 1
ATOM 849 C CA . LEU A 1 102 ? -6.077 -7.694 -0.233 1.00 92.00 102 LEU A CA 1
ATOM 850 C C . LEU A 1 102 ? -4.896 -8.624 -0.524 1.00 92.00 102 LEU A C 1
ATOM 852 O O . LEU A 1 102 ? -4.305 -8.577 -1.606 1.00 92.00 102 LEU A O 1
ATOM 856 N N . LEU A 1 103 ? -4.563 -9.503 0.423 1.00 93.81 103 LEU A N 1
ATOM 857 C CA . LEU A 1 103 ? -3.458 -10.447 0.261 1.00 93.81 103 LEU A CA 1
ATOM 858 C C . LEU A 1 103 ? -3.721 -11.437 -0.880 1.00 93.81 103 LEU A C 1
ATOM 860 O O . LEU A 1 103 ? -2.820 -11.697 -1.676 1.00 93.81 103 LEU A O 1
ATOM 864 N N . ALA A 1 104 ? -4.946 -11.954 -0.996 1.00 95.38 104 ALA A N 1
ATOM 865 C CA . ALA A 1 104 ? -5.320 -12.898 -2.043 1.00 95.38 104 ALA A CA 1
ATOM 866 C C . ALA A 1 104 ? -5.245 -12.274 -3.446 1.00 95.38 104 ALA A C 1
ATOM 868 O O . ALA A 1 104 ? -4.682 -12.896 -4.348 1.00 95.38 104 ALA A O 1
ATOM 869 N N . GLY A 1 105 ? -5.753 -11.048 -3.627 1.00 92.88 105 GLY A N 1
ATOM 870 C CA . GLY A 1 105 ? -5.691 -10.339 -4.910 1.00 92.88 105 GLY A CA 1
ATOM 871 C C . GLY A 1 105 ? -4.253 -10.052 -5.342 1.00 92.88 105 GLY A C 1
ATOM 872 O O . GLY A 1 105 ? -3.854 -10.375 -6.456 1.00 92.88 105 GLY A O 1
ATOM 873 N N . THR A 1 106 ? -3.432 -9.550 -4.420 1.00 91.06 106 THR A N 1
ATOM 874 C CA . THR A 1 106 ? -2.016 -9.247 -4.701 1.00 91.06 106 THR A CA 1
ATOM 875 C C . THR A 1 106 ? -1.213 -10.504 -5.014 1.00 91.06 106 THR A C 1
ATOM 877 O O . THR A 1 106 ? -0.367 -10.511 -5.904 1.00 91.06 106 THR A O 1
ATOM 880 N N . TYR A 1 107 ? -1.486 -11.593 -4.295 1.00 93.12 107 TYR A N 1
ATOM 881 C CA . TYR A 1 107 ? -0.836 -12.875 -4.534 1.00 93.12 107 TYR A CA 1
ATOM 882 C C . TYR A 1 107 ? -1.230 -13.487 -5.884 1.00 93.12 107 TYR A C 1
ATOM 884 O O . TYR A 1 107 ? -0.390 -14.094 -6.549 1.00 93.12 107 TYR A O 1
ATOM 892 N N . HIS A 1 108 ? -2.487 -13.315 -6.305 1.00 92.69 108 HIS A N 1
ATOM 893 C CA . HIS A 1 108 ? -2.942 -13.719 -7.633 1.00 92.69 108 HIS A CA 1
ATOM 894 C C . HIS A 1 108 ? -2.184 -12.963 -8.734 1.00 92.69 108 HIS A C 1
ATOM 896 O O . HIS A 1 108 ? -1.600 -13.597 -9.611 1.00 92.69 108 HIS A O 1
ATOM 902 N N . GLU A 1 109 ? -2.105 -11.633 -8.634 1.00 89.44 109 GLU A N 1
ATOM 903 C CA . GLU A 1 109 ? -1.360 -10.799 -9.590 1.00 89.44 109 GLU A CA 1
ATOM 904 C C . GLU A 1 109 ? 0.136 -11.138 -9.619 1.00 89.44 109 GLU A C 1
ATOM 906 O O . GLU A 1 109 ? 0.749 -11.197 -10.686 1.00 89.44 109 GLU A O 1
ATOM 911 N N . TRP A 1 110 ? 0.731 -11.444 -8.462 1.00 88.06 110 TRP A N 1
ATOM 912 C CA . TRP A 1 110 ? 2.125 -11.877 -8.405 1.00 88.06 110 TRP A CA 1
ATOM 913 C C . TRP A 1 110 ? 2.336 -13.214 -9.126 1.00 88.06 110 TRP A C 1
ATOM 915 O O . TRP A 1 110 ? 3.254 -13.335 -9.934 1.00 88.06 110 TRP A O 1
ATOM 925 N N . LYS A 1 111 ? 1.449 -14.201 -8.937 1.00 88.69 111 LYS A N 1
ATOM 926 C CA . LYS A 1 111 ? 1.519 -15.468 -9.689 1.00 88.69 111 LYS A CA 1
ATOM 927 C C . LYS A 1 111 ? 1.388 -15.295 -11.199 1.00 88.69 111 LYS A C 1
ATOM 929 O O . LYS A 1 111 ? 1.894 -16.135 -11.938 1.00 88.69 111 LYS A O 1
ATOM 934 N N . GLN A 1 112 ? 0.719 -14.238 -11.653 1.00 86.56 112 GLN A N 1
ATOM 935 C CA . GLN A 1 112 ? 0.598 -13.913 -13.072 1.00 86.56 112 GLN A CA 1
ATOM 936 C C . GLN A 1 112 ? 1.926 -13.407 -13.681 1.00 86.56 112 GLN A C 1
ATOM 938 O O . GLN A 1 112 ? 1.987 -13.178 -14.887 1.00 86.56 112 GLN A O 1
ATOM 943 N N . GLY A 1 113 ? 2.984 -13.229 -12.876 1.00 82.62 113 GLY A N 1
ATOM 944 C CA . GLY A 1 113 ? 4.289 -12.711 -13.310 1.00 82.62 113 GLY A CA 1
ATOM 945 C C . GLY A 1 113 ? 4.291 -11.199 -13.532 1.00 82.62 113 GLY A C 1
ATOM 946 O O . GLY A 1 113 ? 5.218 -10.636 -14.104 1.00 82.62 113 GLY A O 1
ATOM 947 N N . ALA A 1 114 ? 3.237 -10.527 -13.081 1.00 78.38 114 ALA A N 1
ATOM 948 C CA . ALA A 1 114 ? 2.968 -9.130 -13.373 1.00 78.38 114 ALA A CA 1
ATOM 949 C C . ALA A 1 114 ? 3.891 -8.162 -12.598 1.00 78.38 114 ALA A C 1
ATOM 951 O O . ALA A 1 114 ? 4.095 -7.018 -13.006 1.00 78.38 114 ALA A O 1
ATOM 952 N N . LEU A 1 115 ? 4.474 -8.647 -11.493 1.00 77.81 115 LEU A N 1
ATOM 953 C CA . LEU A 1 115 ? 5.480 -7.953 -10.683 1.00 77.81 115 LEU A CA 1
ATOM 954 C C . LEU A 1 115 ? 6.908 -8.474 -10.896 1.00 77.81 115 LEU A C 1
ATOM 956 O O . LEU A 1 115 ? 7.841 -7.899 -10.334 1.00 77.81 115 LEU A O 1
ATOM 960 N N . ASP A 1 116 ? 7.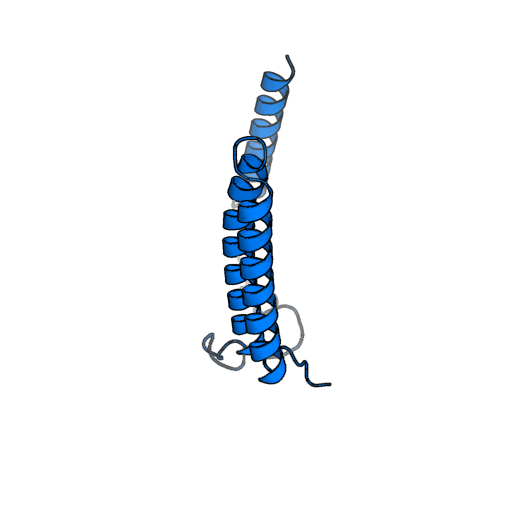100 -9.535 -11.681 1.00 77.56 116 ASP A N 1
ATOM 961 C CA . ASP A 1 116 ? 8.432 -10.098 -11.871 1.00 77.56 116 ASP A CA 1
ATOM 962 C C . ASP A 1 116 ? 9.246 -9.186 -12.796 1.00 77.56 116 ASP A C 1
ATOM 964 O O . ASP A 1 116 ? 8.846 -8.845 -13.912 1.00 77.56 116 ASP A O 1
ATOM 968 N N . TRP A 1 117 ? 10.406 -8.751 -12.310 1.00 71.44 117 TRP A N 1
ATOM 969 C CA . TRP A 1 117 ? 11.400 -8.078 -13.134 1.00 71.44 117 TRP A CA 1
ATOM 970 C C . TRP A 1 117 ? 12.254 -9.130 -13.836 1.00 71.44 117 TRP A C 1
ATOM 972 O O . TRP A 1 117 ? 12.808 -10.026 -13.199 1.00 71.44 117 TRP A O 1
ATOM 982 N N . THR A 1 118 ? 12.373 -9.016 -15.157 1.00 62.47 118 THR A N 1
ATOM 983 C CA . THR A 1 118 ? 13.383 -9.754 -15.917 1.00 62.47 118 THR A CA 1
ATOM 984 C C . THR A 1 118 ? 14.771 -9.299 -15.470 1.00 62.47 118 THR A C 1
ATOM 986 O O . THR A 1 118 ? 15.046 -8.098 -15.494 1.00 62.47 118 THR A O 1
ATOM 989 N N . ASN A 1 119 ? 15.624 -10.251 -15.081 1.00 50.12 119 ASN A N 1
ATOM 990 C CA . ASN A 1 119 ? 17.077 -10.054 -15.076 1.00 50.12 119 ASN A CA 1
ATOM 991 C C . ASN A 1 119 ? 17.608 -9.923 -16.506 1.00 50.12 119 ASN A C 1
ATOM 993 O O . ASN A 1 119 ? 17.040 -10.595 -17.399 1.00 50.12 119 ASN A O 1
#

Organism: NCBI:txid1205554

Secondary structure (DSSP, 8-state):
-HHHHHHHHHHHHHHHHHHHS-------------HHHHS-SSSS----S-TTPPPPHHHHHHHHHHHHHHHHHHHHHHHHHGGGTS-HHHHHHHHHHHHHHHHHHHHHHHHTTTTPPP-

Sequence (119 aa):
MDNYYLIKNLLINYYNCYNYNHPSKFNFKKTFTDREKSSPFECGFDPKSSARLPFSLHFFLIAVIFLIFDVEITLLFPIILSIKTSNITAFFIVLLTFIIILLAGTYHEWKQGALDWTN

Radius of gyration: 27.04 Å; chains: 1; bounding box: 44×58×56 Å

InterPro domains:
  IPR000440 NADH:ubiquinone/plastoquinone oxidoreductase, chain 3 [PF00507] (31-117)
  IPR000440 NADH:ubiquinone/plastoquinone oxidoreductase, chain 3 [PTHR11058] (26-118)
  IPR038430 NADH:ubiquinone oxidoreductase, subunit 3 superfamily [G3DSA:1.20.58.1610] (19-118)

pLDDT: mean 73.93, std 16.95, range [35.25, 95.75]

Foldseek 3Di:
DVVVVVVVVVVVVVVVVVVVPDPPPDDDDPDDPPPVVPDPPDDDDDPPDDPPDPDPLLVVVVVVLVVVVVVLVVVVVVLVVCCVPDDVVVSVVVVVVSVVVNVVVVVVCVVVVSNPDDD